Protein AF-A0A699QZA4-F1 (afdb_monomer_lite)

Sequence (54 aa):
MLKEEDEMVTPGEVLGNSTDIKPGKGAYLSRDTNTVYASITGHRSINPPSSESP

Structure (mmCIF, N/CA/C/O backbone):
data_AF-A0A699QZA4-F1
#
_entry.id   AF-A0A699QZA4-F1
#
loop_
_atom_site.group_PDB
_atom_site.id
_atom_site.type_symbol
_atom_site.label_atom_id
_atom_site.label_alt_id
_atom_site.label_comp_id
_atom_site.label_asym_id
_atom_site.label_entity_id
_atom_site.label_seq_id
_atom_site.pdbx_PDB_ins_code
_atom_site.Cartn_x
_atom_site.Cartn_y
_atom_site.Cartn_z
_atom_site.occupancy
_atom_site.B_iso_or_equiv
_atom_site.auth_seq_id
_atom_site.auth_comp_id
_atom_site.auth_asym_id
_atom_site.auth_atom_id
_atom_site.pdbx_PDB_model_num
ATOM 1 N N . MET A 1 1 ? 7.220 -3.631 -22.511 1.00 40.25 1 MET A N 1
ATOM 2 C CA . MET A 1 1 ? 6.958 -3.590 -21.060 1.00 40.25 1 MET A CA 1
ATOM 3 C C . MET A 1 1 ? 5.787 -2.659 -20.849 1.00 40.25 1 MET A C 1
ATOM 5 O O . MET A 1 1 ? 5.952 -1.462 -21.047 1.00 40.25 1 MET A O 1
ATOM 9 N N . LEU A 1 2 ? 4.602 -3.199 -20.568 1.00 43.91 2 LEU A N 1
ATOM 10 C CA . LEU A 1 2 ? 3.485 -2.371 -20.131 1.00 43.91 2 LEU A CA 1
ATOM 11 C C . LEU A 1 2 ? 3.881 -1.844 -18.749 1.00 43.91 2 LEU A C 1
ATOM 13 O O . LEU A 1 2 ? 3.974 -2.613 -17.799 1.00 43.91 2 LEU A O 1
ATOM 17 N N . LYS A 1 3 ? 4.248 -0.561 -18.671 1.00 48.62 3 LYS A N 1
ATOM 18 C CA . LYS A 1 3 ? 4.251 0.164 -17.403 1.00 48.62 3 LYS A CA 1
ATOM 19 C C . LYS A 1 3 ? 2.788 0.213 -16.979 1.00 48.62 3 LYS A C 1
ATOM 21 O O . LYS A 1 3 ? 2.061 1.084 -17.447 1.00 48.62 3 LYS A O 1
ATOM 26 N N . GLU A 1 4 ? 2.344 -0.773 -16.210 1.00 54.88 4 GLU A N 1
ATOM 27 C CA . GLU A 1 4 ? 1.057 -0.707 -15.528 1.00 54.88 4 GLU A CA 1
ATOM 28 C C . GLU A 1 4 ? 1.169 0.407 -14.488 1.00 54.88 4 GLU A C 1
ATOM 30 O O . GLU A 1 4 ? 1.673 0.219 -13.388 1.00 54.88 4 GLU A O 1
ATOM 35 N N . GLU A 1 5 ? 0.817 1.595 -14.977 1.00 57.53 5 GLU A N 1
ATOM 36 C CA . GLU A 1 5 ? 0.380 2.790 -14.274 1.00 57.53 5 GLU A CA 1
ATOM 37 C C . GLU A 1 5 ? 1.296 3.233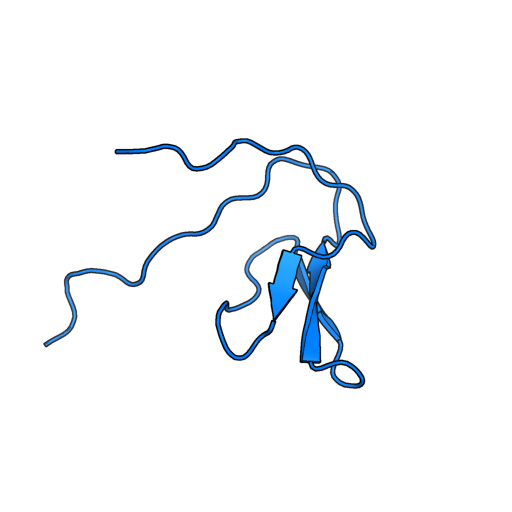 -13.127 1.00 57.53 5 GLU A C 1
ATOM 39 O O . GLU A 1 5 ? 1.222 2.759 -11.996 1.00 57.53 5 GLU A O 1
ATOM 44 N N . ASP A 1 6 ? 2.129 4.231 -13.452 1.00 64.31 6 ASP A N 1
ATOM 45 C CA . ASP A 1 6 ? 2.694 5.222 -12.528 1.00 64.31 6 ASP A CA 1
ATOM 46 C C . ASP A 1 6 ? 1.541 5.952 -11.795 1.00 64.31 6 ASP A C 1
ATOM 48 O O . ASP A 1 6 ? 1.285 7.138 -12.001 1.00 64.31 6 ASP A O 1
ATOM 52 N N . GLU A 1 7 ? 0.773 5.223 -10.989 1.00 83.00 7 GLU A N 1
ATOM 53 C CA . GLU A 1 7 ? -0.354 5.765 -10.249 1.00 83.00 7 GLU A CA 1
ATOM 54 C C . GLU A 1 7 ? 0.183 6.350 -8.945 1.00 83.00 7 GLU A C 1
ATOM 56 O O . GLU A 1 7 ? 0.778 5.657 -8.109 1.00 83.00 7 GLU A O 1
ATOM 61 N N . MET A 1 8 ? 0.025 7.665 -8.814 1.00 94.12 8 MET A N 1
ATOM 62 C CA . MET A 1 8 ? 0.304 8.383 -7.581 1.00 94.12 8 MET A CA 1
ATOM 63 C C . MET A 1 8 ? -0.671 7.922 -6.505 1.00 94.12 8 MET A C 1
ATOM 65 O O . MET A 1 8 ? -1.876 8.061 -6.678 1.00 94.12 8 MET A O 1
ATOM 69 N N . VAL A 1 9 ? -0.139 7.428 -5.392 1.00 96.50 9 VAL A N 1
ATOM 70 C CA . VAL A 1 9 ? -0.910 7.015 -4.218 1.00 96.50 9 VAL A CA 1
ATOM 71 C C . VAL A 1 9 ? -0.573 7.874 -3.004 1.00 96.50 9 VAL A C 1
ATOM 73 O O . VAL A 1 9 ? 0.467 8.535 -2.973 1.00 96.50 9 VAL A O 1
ATOM 76 N N . THR A 1 10 ? -1.440 7.861 -1.997 1.00 97.50 10 THR A N 1
ATOM 77 C CA . THR A 1 10 ? -1.323 8.559 -0.710 1.00 97.50 10 THR A CA 1
ATOM 78 C C . THR A 1 10 ? -1.531 7.596 0.470 1.00 97.50 10 THR A C 1
ATOM 80 O O . THR A 1 10 ? -2.103 6.517 0.298 1.00 97.50 10 THR A O 1
ATOM 83 N N . PRO A 1 11 ? -1.053 7.928 1.689 1.00 98.19 11 PRO A N 1
ATOM 84 C CA . PRO A 1 11 ? -1.188 7.043 2.843 1.00 98.19 11 PRO A CA 1
ATOM 85 C C . PRO A 1 11 ? -2.643 6.656 3.132 1.00 98.19 11 PRO A C 1
ATOM 87 O O . PRO A 1 11 ? -3.514 7.518 3.226 1.00 98.19 11 PRO A O 1
ATOM 90 N N . GLY A 1 12 ? -2.881 5.361 3.337 1.00 97.12 12 GLY A N 1
ATOM 91 C CA . GLY A 1 12 ? -4.209 4.802 3.601 1.00 97.12 12 GLY A CA 1
ATOM 92 C C . GLY A 1 12 ? -4.953 4.307 2.358 1.00 97.12 12 GLY A C 1
ATOM 93 O O . GLY A 1 12 ? -5.952 3.604 2.507 1.00 97.12 12 GLY A O 1
ATOM 94 N N . GLU A 1 13 ? -4.466 4.593 1.149 1.00 97.56 13 GLU A N 1
ATOM 95 C CA . GLU A 1 13 ? -5.035 4.016 -0.072 1.00 97.56 13 GLU A CA 1
ATOM 96 C C . GLU A 1 13 ? -4.724 2.521 -0.203 1.00 97.56 13 GLU A C 1
ATOM 98 O O . GLU A 1 13 ? -3.677 2.030 0.234 1.00 97.56 13 GLU A O 1
ATOM 103 N N . VAL A 1 14 ? -5.667 1.792 -0.806 1.00 96.75 14 VAL A N 1
ATOM 104 C CA . VAL A 1 14 ? -5.609 0.338 -0.986 1.00 96.75 14 VAL A CA 1
ATOM 105 C C . VAL A 1 14 ? -4.804 -0.005 -2.236 1.00 96.75 14 VAL A C 1
ATOM 107 O O . VAL A 1 14 ? -5.079 0.498 -3.319 1.00 96.75 14 VAL A O 1
ATOM 110 N N . LEU A 1 15 ? -3.841 -0.912 -2.087 1.00 95.25 15 LEU A N 1
ATOM 111 C CA . LEU A 1 15 ? -2.951 -1.379 -3.150 1.00 95.25 15 LEU A CA 1
ATOM 112 C C . LEU A 1 15 ? -3.276 -2.800 -3.641 1.00 95.25 15 LEU A C 1
ATOM 114 O O . LEU A 1 15 ? -2.833 -3.170 -4.722 1.00 95.25 15 LEU A O 1
ATOM 118 N N . GLY A 1 16 ? -4.017 -3.606 -2.866 1.00 95.19 16 GLY A N 1
ATOM 119 C CA . GLY A 1 16 ? -4.428 -4.967 -3.255 1.00 95.19 16 GLY A CA 1
ATOM 120 C C . GLY A 1 16 ? -4.581 -5.943 -2.083 1.00 95.19 16 GLY A C 1
ATOM 121 O O . GLY A 1 16 ? -4.532 -5.535 -0.924 1.00 95.19 16 GLY A O 1
ATOM 122 N N . ASN A 1 17 ? -4.766 -7.238 -2.364 1.00 96.25 17 ASN A N 1
ATOM 123 C CA . ASN A 1 17 ? -4.824 -8.299 -1.349 1.00 96.25 17 ASN A CA 1
ATOM 124 C C . ASN A 1 17 ? -3.452 -8.965 -1.172 1.00 96.25 17 ASN A C 1
ATOM 126 O O . ASN A 1 17 ? -2.733 -9.194 -2.142 1.00 96.25 17 ASN A O 1
ATOM 130 N N . SER A 1 18 ? -3.092 -9.324 0.058 1.00 95.44 18 SER A N 1
ATOM 131 C CA . SER A 1 18 ? -1.817 -10.003 0.316 1.00 95.44 18 SER A CA 1
ATOM 132 C C . SER A 1 18 ? -1.735 -11.462 -0.145 1.00 95.44 18 SER A C 1
ATOM 134 O O . SER A 1 18 ? -0.648 -12.037 -0.114 1.00 95.44 18 SER A O 1
ATOM 136 N N . THR A 1 19 ? -2.839 -12.060 -0.604 1.00 94.94 19 THR A N 1
ATOM 137 C CA . THR A 1 19 ? -2.803 -13.333 -1.344 1.00 94.94 19 THR A CA 1
ATOM 138 C C . THR A 1 19 ? -2.180 -13.186 -2.728 1.00 94.94 19 THR A C 1
ATOM 140 O O . THR A 1 19 ? -1.609 -14.148 -3.233 1.00 94.94 19 THR A O 1
ATOM 143 N N . ASP A 1 20 ? -2.262 -11.988 -3.313 1.00 93.69 20 ASP A N 1
ATOM 144 C CA . ASP A 1 20 ? -1.888 -11.738 -4.707 1.00 93.69 20 ASP A CA 1
ATOM 145 C C . ASP A 1 20 ? -0.589 -10.932 -4.804 1.00 93.69 20 ASP A C 1
ATOM 147 O O . ASP A 1 20 ? 0.211 -11.127 -5.719 1.00 93.69 20 ASP A O 1
ATOM 151 N N . ILE A 1 21 ? -0.359 -10.025 -3.847 1.00 93.25 21 ILE A N 1
ATOM 152 C CA . ILE A 1 21 ? 0.791 -9.120 -3.841 1.00 93.25 21 ILE A CA 1
ATOM 153 C C . ILE A 1 21 ? 1.496 -9.080 -2.486 1.00 93.25 21 ILE A C 1
ATOM 155 O O . ILE A 1 21 ? 0.890 -9.184 -1.422 1.00 93.25 21 ILE A O 1
ATOM 159 N N . LYS A 1 22 ? 2.810 -8.850 -2.511 1.00 93.81 22 LYS A N 1
ATOM 160 C CA . LYS A 1 22 ? 3.612 -8.658 -1.299 1.00 93.81 22 LYS A CA 1
ATOM 161 C C . LYS A 1 22 ? 3.892 -7.166 -1.082 1.00 93.81 22 LYS A C 1
ATOM 163 O O . LYS A 1 22 ? 4.360 -6.514 -2.016 1.00 93.81 22 LYS A O 1
ATOM 168 N N . PRO A 1 23 ? 3.677 -6.613 0.127 1.00 95.94 23 PRO A N 1
ATOM 169 C CA . PRO A 1 23 ? 4.005 -5.218 0.401 1.00 95.94 23 PRO A CA 1
ATOM 170 C C . PRO A 1 23 ? 5.517 -4.985 0.292 1.00 95.94 23 PRO A C 1
ATOM 172 O O . PRO A 1 23 ? 6.319 -5.709 0.889 1.00 95.94 23 PRO A O 1
ATOM 175 N N . GLY A 1 24 ? 5.893 -3.965 -0.478 1.00 94.62 24 GLY A N 1
ATOM 176 C CA . GLY A 1 24 ? 7.266 -3.483 -0.612 1.00 94.62 24 GLY A CA 1
ATOM 177 C C . GLY A 1 24 ? 7.550 -2.256 0.258 1.00 94.62 24 GLY A C 1
ATOM 178 O O . GLY A 1 24 ? 6.843 -1.955 1.219 1.00 94.62 24 GLY A O 1
ATOM 179 N N . LYS A 1 25 ? 8.597 -1.505 -0.100 1.00 95.56 25 LYS A N 1
ATOM 180 C CA . LYS A 1 25 ? 8.906 -0.222 0.545 1.00 95.56 25 LYS A CA 1
ATOM 181 C C . L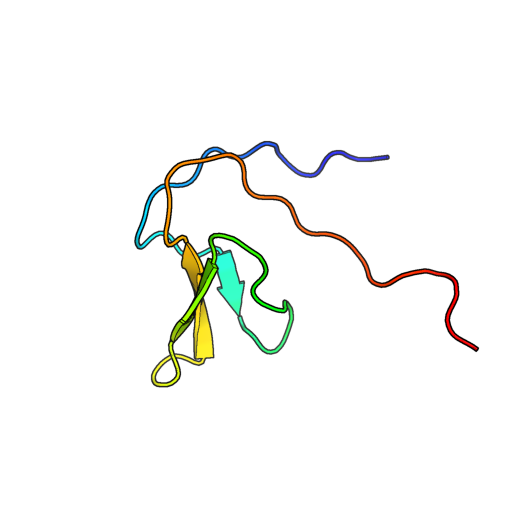YS A 1 25 ? 7.775 0.780 0.284 1.00 95.56 25 LYS A C 1
ATOM 183 O O . LYS A 1 25 ? 7.363 0.947 -0.857 1.00 95.56 25 LYS A O 1
ATOM 188 N N . GLY A 1 26 ? 7.324 1.473 1.330 1.00 96.44 26 GLY A N 1
ATOM 189 C CA . GLY A 1 26 ? 6.232 2.450 1.225 1.00 96.44 26 GLY A CA 1
ATOM 190 C C . GLY A 1 26 ? 4.827 1.838 1.259 1.00 96.44 26 GLY A C 1
ATOM 191 O O . GLY A 1 26 ? 3.852 2.553 1.049 1.00 96.44 26 GLY A O 1
ATOM 192 N N . ALA A 1 27 ? 4.720 0.539 1.550 1.00 97.50 27 ALA A N 1
ATOM 193 C CA . ALA A 1 27 ? 3.459 -0.159 1.753 1.00 97.50 27 ALA A CA 1
ATOM 194 C C . ALA A 1 27 ? 3.497 -1.002 3.038 1.00 97.50 27 ALA A C 1
ATOM 196 O O . ALA A 1 27 ? 4.570 -1.356 3.531 1.00 97.50 27 ALA A O 1
ATOM 197 N N . TYR A 1 28 ? 2.331 -1.339 3.583 1.00 97.44 28 TYR A N 1
ATOM 198 C CA . TYR A 1 28 ? 2.197 -2.224 4.739 1.00 97.44 28 TYR A CA 1
ATOM 199 C C . TYR A 1 28 ? 0.978 -3.140 4.612 1.00 97.44 28 TYR A C 1
ATOM 201 O O . TYR A 1 28 ? 0.024 -2.841 3.899 1.00 97.44 28 TYR A O 1
ATOM 209 N N . LEU A 1 29 ? 1.021 -4.270 5.318 1.00 98.06 29 LEU A N 1
ATOM 210 C CA . LEU A 1 29 ? -0.088 -5.214 5.409 1.00 98.06 29 LEU A CA 1
ATOM 211 C C . LEU A 1 29 ? -0.934 -4.917 6.647 1.00 98.06 29 LEU A C 1
ATOM 213 O O . LEU A 1 29 ? -0.422 -4.959 7.768 1.00 98.06 29 LEU A O 1
ATOM 217 N N . SER A 1 30 ? -2.232 -4.702 6.455 1.00 97.00 30 SER A N 1
ATOM 218 C CA . SER A 1 30 ? -3.204 -4.813 7.542 1.00 97.00 30 SER A CA 1
ATOM 219 C C . SER A 1 30 ? -3.499 -6.284 7.818 1.00 97.00 30 SER A C 1
ATOM 221 O O . SER A 1 30 ? -3.995 -6.997 6.946 1.00 97.00 30 SER A O 1
ATOM 223 N N . ARG A 1 31 ? -3.206 -6.747 9.036 1.00 93.19 31 ARG A N 1
ATOM 224 C CA . ARG A 1 31 ? -3.449 -8.145 9.434 1.00 93.19 31 ARG A CA 1
ATOM 225 C C . ARG A 1 31 ? -4.929 -8.462 9.623 1.00 93.19 31 ARG A C 1
ATOM 227 O O . ARG A 1 31 ? -5.310 -9.612 9.452 1.00 93.19 31 ARG A O 1
ATOM 234 N N . ASP A 1 32 ? -5.742 -7.456 9.928 1.00 94.75 32 ASP A N 1
ATOM 235 C CA . ASP A 1 32 ? -7.169 -7.646 10.198 1.00 94.75 32 ASP A CA 1
ATOM 236 C C . ASP A 1 32 ? -7.965 -7.859 8.905 1.00 94.75 32 ASP A C 1
ATOM 238 O O . ASP A 1 32 ? -8.927 -8.620 8.876 1.00 94.75 32 ASP A O 1
ATOM 242 N N . THR A 1 33 ? -7.546 -7.200 7.820 1.00 95.12 33 THR A N 1
ATOM 243 C CA . THR A 1 33 ? -8.243 -7.224 6.521 1.00 95.12 33 THR A CA 1
ATOM 244 C C . THR A 1 33 ? -7.483 -7.971 5.430 1.00 95.12 33 THR A C 1
ATOM 246 O O . THR A 1 33 ? -8.013 -8.169 4.342 1.00 95.12 33 THR A O 1
ATOM 249 N N . ASN A 1 34 ? -6.251 -8.404 5.713 1.00 96.31 34 ASN A N 1
ATOM 250 C CA . ASN A 1 34 ? -5.336 -9.020 4.751 1.00 96.31 34 ASN A CA 1
ATOM 251 C C . ASN A 1 34 ? -5.014 -8.120 3.537 1.00 96.31 34 ASN A C 1
ATOM 253 O O . ASN A 1 34 ? -4.627 -8.607 2.469 1.00 96.31 34 ASN A O 1
ATOM 257 N N . THR A 1 35 ? -5.158 -6.803 3.720 1.00 97.94 35 THR A N 1
ATOM 258 C CA . THR A 1 35 ? -5.084 -5.794 2.661 1.00 97.94 35 THR A CA 1
ATOM 259 C C . THR A 1 35 ? -3.751 -5.041 2.653 1.00 97.94 35 THR A C 1
ATOM 261 O O . THR A 1 35 ? -3.230 -4.602 3.681 1.00 97.94 35 THR A O 1
ATOM 264 N N . VAL A 1 36 ? -3.264 -4.883 1.427 1.00 97.69 36 VAL A N 1
ATOM 265 C CA . VAL A 1 36 ? -2.280 -3.953 0.873 1.00 97.69 36 VAL A CA 1
ATOM 266 C C . VAL A 1 36 ? -2.537 -2.462 1.111 1.00 97.69 36 VAL A C 1
ATOM 268 O O . VAL A 1 36 ? -3.434 -1.973 0.433 1.00 97.69 36 VAL A O 1
ATOM 271 N N . TYR A 1 37 ? -1.827 -1.710 1.955 1.00 97.56 37 TYR A N 1
ATOM 272 C CA . TYR A 1 37 ? -2.017 -0.246 2.033 1.00 97.56 37 TYR A CA 1
ATOM 273 C C . TYR A 1 37 ? -0.744 0.545 1.749 1.00 97.56 37 TYR A C 1
ATOM 275 O O . TYR A 1 37 ? 0.354 0.113 2.103 1.00 97.56 37 TYR A O 1
ATOM 283 N N . ALA A 1 38 ? -0.893 1.733 1.161 1.00 97.88 38 ALA A N 1
ATOM 284 C CA . ALA A 1 38 ? 0.180 2.715 1.039 1.00 97.88 38 ALA A CA 1
ATOM 285 C C . ALA A 1 38 ? 0.463 3.393 2.391 1.00 97.88 38 ALA A C 1
ATOM 287 O O . ALA A 1 38 ? -0.459 3.743 3.129 1.00 97.88 38 ALA A O 1
ATOM 288 N N . SER A 1 39 ? 1.741 3.608 2.717 1.00 98.00 39 SER A N 1
ATOM 289 C CA . SER A 1 39 ? 2.169 4.347 3.920 1.00 98.00 39 SER A CA 1
ATOM 290 C C . SER A 1 39 ? 2.762 5.722 3.629 1.00 98.00 39 SER A C 1
ATOM 292 O O . SER A 1 39 ? 2.935 6.519 4.549 1.00 98.00 39 SER A O 1
ATOM 294 N N . ILE A 1 40 ? 3.080 6.008 2.367 1.00 97.38 40 ILE A N 1
ATOM 295 C CA . ILE A 1 40 ? 3.662 7.273 1.914 1.00 97.38 40 ILE A CA 1
ATOM 296 C C . ILE A 1 40 ? 2.967 7.738 0.639 1.00 97.38 40 ILE A C 1
ATOM 298 O O . ILE A 1 40 ? 2.385 6.931 -0.083 1.00 97.38 40 ILE A O 1
ATOM 302 N N . THR A 1 41 ? 3.079 9.032 0.346 1.00 97.12 41 THR A N 1
ATOM 303 C CA . THR A 1 41 ? 2.695 9.561 -0.961 1.00 97.12 41 THR A CA 1
ATOM 304 C C . THR A 1 41 ? 3.793 9.285 -1.980 1.00 97.12 41 THR A C 1
ATOM 306 O O . THR A 1 41 ? 4.961 9.583 -1.721 1.00 97.12 41 THR A O 1
ATOM 309 N N . GLY A 1 42 ? 3.438 8.751 -3.144 1.00 95.00 42 GLY A N 1
ATOM 310 C CA . GLY A 1 42 ? 4.393 8.496 -4.218 1.00 95.00 42 GLY A CA 1
ATOM 311 C C . GLY A 1 42 ? 3.826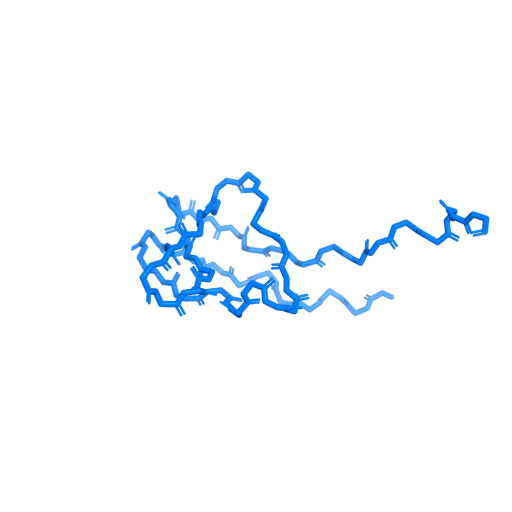 7.605 -5.313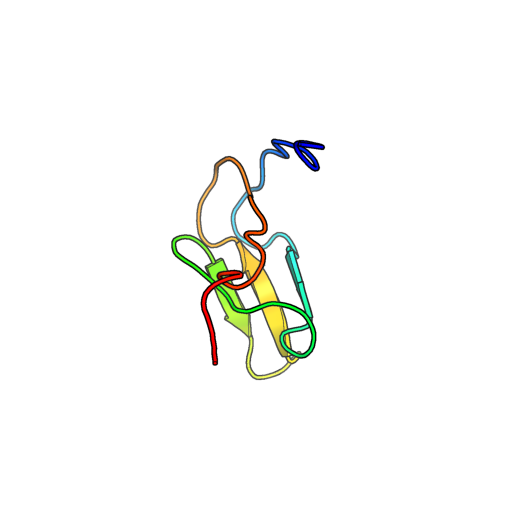 1.00 95.00 42 GLY A C 1
ATOM 312 O O . GLY A 1 42 ? 2.660 7.239 -5.283 1.00 95.00 42 GLY A O 1
ATOM 313 N N . HIS A 1 43 ? 4.664 7.247 -6.278 1.00 94.31 43 HIS A N 1
ATOM 314 C CA . HIS A 1 43 ? 4.278 6.359 -7.372 1.00 94.31 43 HIS A CA 1
ATOM 315 C C . HIS A 1 43 ? 4.252 4.909 -6.885 1.00 94.31 43 HIS A C 1
ATOM 317 O O . HIS A 1 43 ? 5.257 4.428 -6.345 1.00 94.31 43 HIS A O 1
ATOM 323 N N . ARG A 1 44 ? 3.139 4.194 -7.091 1.00 92.88 44 ARG A N 1
ATOM 324 C CA . ARG A 1 44 ? 3.123 2.746 -6.851 1.00 92.88 44 ARG A CA 1
ATOM 325 C C . ARG A 1 44 ? 3.745 1.993 -8.026 1.00 92.88 44 ARG A C 1
ATOM 327 O O . ARG A 1 44 ? 3.699 2.438 -9.165 1.00 92.88 44 ARG A O 1
ATOM 334 N N . SER A 1 45 ? 4.288 0.812 -7.745 1.00 91.50 45 SER A N 1
ATOM 335 C CA . SER A 1 45 ? 4.679 -0.154 -8.775 1.00 91.50 45 SER A CA 1
ATOM 336 C C . SER A 1 45 ? 4.455 -1.578 -8.279 1.00 91.50 45 SER A C 1
ATOM 338 O O . SER A 1 45 ? 4.628 -1.864 -7.091 1.00 91.50 45 SER A O 1
ATOM 340 N N . ILE A 1 46 ? 4.082 -2.472 -9.194 1.00 90.56 46 ILE A N 1
ATOM 341 C CA . ILE A 1 46 ? 4.009 -3.914 -8.955 1.00 90.56 46 ILE A CA 1
ATOM 342 C C . ILE A 1 46 ? 5.125 -4.552 -9.772 1.00 90.56 46 ILE A C 1
ATOM 344 O O . ILE A 1 46 ? 5.175 -4.414 -10.991 1.00 90.56 46 ILE A O 1
ATOM 348 N N . ASN A 1 47 ? 6.047 -5.225 -9.086 1.00 88.06 47 ASN A N 1
ATOM 349 C CA . ASN A 1 47 ? 7.157 -5.911 -9.732 1.00 88.06 47 ASN A CA 1
ATOM 350 C C . ASN A 1 47 ? 6.856 -7.412 -9.759 1.00 88.06 47 ASN A C 1
ATOM 352 O O . ASN A 1 47 ? 6.618 -7.984 -8.690 1.00 88.06 47 ASN A O 1
ATOM 356 N N . PRO A 1 48 ? 6.865 -8.059 -10.937 1.00 87.06 48 PRO A N 1
ATOM 357 C CA . PRO A 1 48 ? 6.722 -9.503 -11.009 1.00 87.06 48 PRO A CA 1
AT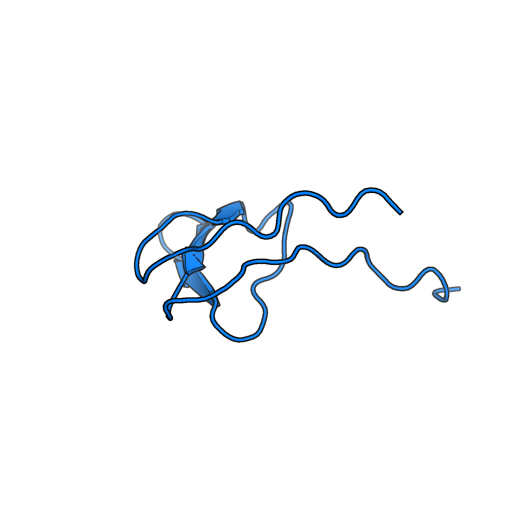OM 358 C C . PRO A 1 48 ? 7.911 -10.189 -10.317 1.00 87.06 48 PRO A C 1
ATOM 360 O O . PRO A 1 48 ? 8.988 -9.592 -10.192 1.00 87.06 48 PRO A O 1
ATOM 363 N N . PRO A 1 49 ? 7.745 -11.443 -9.866 1.00 84.56 49 PRO A N 1
ATOM 364 C CA . PRO A 1 49 ? 8.865 -12.229 -9.368 1.00 84.56 49 PRO A CA 1
ATOM 365 C C . PRO A 1 49 ? 9.959 -12.344 -10.439 1.00 84.56 49 PRO A C 1
ATOM 367 O O . PRO A 1 49 ? 9.680 -12.307 -11.639 1.00 84.56 49 PRO A O 1
ATOM 370 N N . SER A 1 50 ? 11.213 -12.481 -9.997 1.00 82.62 50 SER A N 1
ATOM 371 C CA . SER A 1 50 ? 12.333 -12.693 -10.917 1.00 82.62 50 SER A CA 1
ATOM 372 C C . SER A 1 50 ? 12.079 -13.934 -11.770 1.00 82.62 50 SER A C 1
ATOM 374 O O . SER A 1 50 ? 11.743 -14.989 -11.237 1.00 82.62 50 SER A O 1
ATOM 376 N N . SER A 1 51 ? 12.274 -13.814 -13.086 1.00 78.50 51 SER A N 1
ATOM 377 C CA . SER A 1 51 ? 12.195 -14.961 -14.001 1.00 78.50 51 SER A CA 1
ATOM 378 C C . SER A 1 51 ? 13.328 -15.964 -13.769 1.00 78.50 51 SER A C 1
ATOM 380 O O . SER A 1 51 ? 13.238 -17.098 -14.231 1.00 78.50 51 SER A O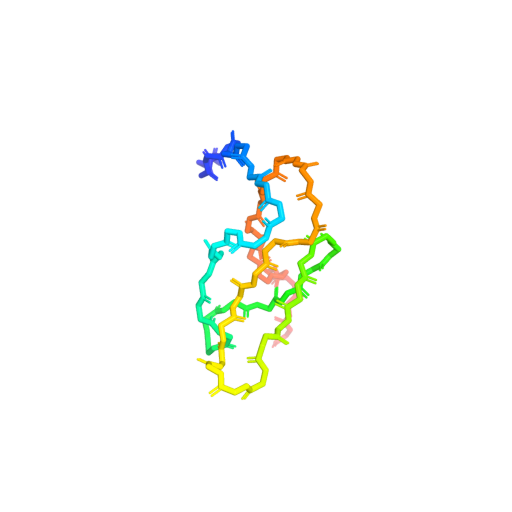 1
ATOM 382 N N . GLU A 1 52 ? 14.391 -15.555 -13.073 1.00 71.06 52 GLU A N 1
ATOM 383 C CA . GLU A 1 52 ? 15.423 -16.455 -12.575 1.00 71.06 52 GLU A CA 1
ATOM 384 C C . GLU A 1 52 ? 14.967 -17.024 -11.232 1.00 71.06 52 GLU A C 1
ATOM 386 O O . GLU A 1 52 ? 15.233 -16.484 -10.157 1.00 71.06 52 GLU A O 1
ATOM 391 N N . SER A 1 53 ? 14.217 -18.112 -11.301 1.00 59.00 53 SER A N 1
ATOM 392 C CA . SER A 1 53 ? 14.033 -19.054 -10.202 1.00 59.00 53 SER A CA 1
ATOM 393 C C . SER A 1 53 ? 14.022 -20.460 -10.820 1.00 59.00 53 SER A C 1
ATOM 395 O O . SER A 1 53 ? 13.386 -20.619 -11.862 1.00 59.00 53 SER A O 1
ATOM 397 N N . PRO A 1 54 ? 14.790 -21.427 -10.277 1.00 56.75 54 PRO A N 1
ATOM 398 C CA . PRO A 1 54 ? 14.880 -22.788 -10.814 1.00 56.75 54 PRO A CA 1
ATOM 399 C C . PRO A 1 54 ? 13.555 -23.554 -10.750 1.00 56.75 54 PRO A C 1
ATOM 401 O O . PRO A 1 54 ? 12.714 -23.223 -9.882 1.00 56.75 54 PRO A O 1
#

Radius of gyration: 12.0 Å; chains: 1; bounding box: 24×32×31 Å

Foldseek 3Di:
DPQPDQDWDAFPDWDAAQVVADDDPQWDADPVRNTITGHHTGGDGGDDPDPPDD

Secondary structure (DSSP, 8-state):
-------EE-TT-EEEETTT----TTEEEETTTTEEEE-SSEE---PPPPS---

Organism: Tanacetum cinerariifolium (NCBI:txid118510)

pLDDT: mean 87.69, std 15.58, range [40.25, 98.19]

InterPro domains:
  IPR025721 Exosome complex component, N-terminal domain [PF14382] (8-46)